Protein AF-A0A6B2SAM2-F1 (afdb_monomer_lite)

Structure (mmCIF, N/CA/C/O backbone):
data_AF-A0A6B2SAM2-F1
#
_entry.id   AF-A0A6B2SAM2-F1
#
loop_
_atom_site.group_PDB
_atom_site.id
_atom_site.type_symbol
_atom_site.label_atom_id
_atom_site.label_alt_id
_atom_site.label_comp_id
_atom_site.label_asym_id
_atom_site.label_entity_id
_atom_site.label_seq_id
_atom_site.pdbx_PDB_ins_code
_atom_site.Cartn_x
_atom_site.Cartn_y
_atom_site.Cartn_z
_atom_site.occupancy
_atom_site.B_iso_or_equiv
_atom_site.auth_seq_id
_atom_site.auth_comp_id
_atom_site.auth_asym_id
_atom_site.auth_atom_id
_atom_site.pdbx_PDB_model_num
ATOM 1 N N . MET A 1 1 ? -10.961 -26.336 25.362 1.00 46.12 1 MET A N 1
ATOM 2 C CA . MET A 1 1 ? -11.050 -24.870 25.603 1.00 46.12 1 MET A CA 1
ATOM 3 C C . MET A 1 1 ? -10.567 -23.988 24.425 1.00 46.12 1 MET A C 1
ATOM 5 O O . MET A 1 1 ? -10.320 -22.810 24.636 1.00 46.1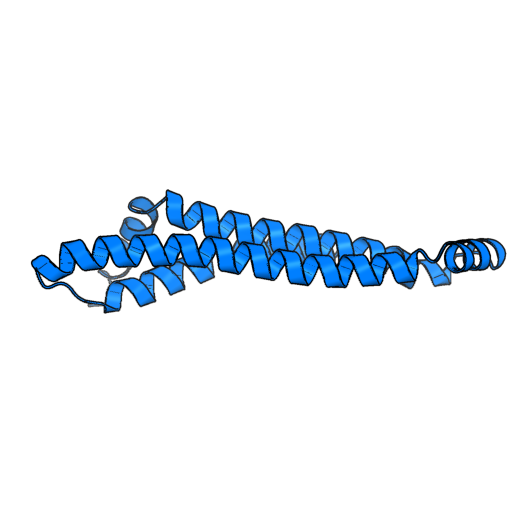2 1 MET A O 1
ATOM 9 N N . ILE A 1 2 ? -10.498 -24.477 23.171 1.00 49.19 2 ILE A N 1
ATOM 10 C CA . ILE A 1 2 ? -9.922 -23.715 22.027 1.00 49.19 2 ILE A CA 1
ATOM 11 C C . ILE A 1 2 ? -10.997 -23.186 21.039 1.00 49.19 2 ILE A C 1
ATOM 13 O O . ILE A 1 2 ? -10.711 -22.362 20.179 1.00 49.19 2 ILE A O 1
ATOM 17 N N . HIS A 1 3 ? -12.273 -23.566 21.181 1.00 48.69 3 HIS A N 1
ATOM 18 C CA . HIS A 1 3 ? -13.315 -23.247 20.186 1.00 48.69 3 HIS A CA 1
ATOM 19 C C . HIS A 1 3 ? -14.021 -21.882 20.313 1.00 48.69 3 HIS A C 1
ATOM 21 O O . HIS A 1 3 ? -14.754 -21.511 19.404 1.00 48.69 3 HIS A O 1
ATOM 27 N N . MET A 1 4 ? -13.795 -21.087 21.368 1.00 50.53 4 MET A N 1
ATOM 28 C CA . MET A 1 4 ? -14.480 -19.784 21.522 1.00 50.53 4 MET A CA 1
ATOM 29 C C . MET A 1 4 ? -13.754 -18.581 20.889 1.00 50.53 4 MET A C 1
ATOM 31 O O . MET A 1 4 ? -14.320 -17.492 20.809 1.00 50.53 4 MET A O 1
ATOM 35 N N . ALA A 1 5 ? -12.522 -18.745 20.396 1.00 55.41 5 ALA A N 1
ATOM 36 C CA . ALA A 1 5 ? -11.754 -17.638 19.812 1.00 55.41 5 ALA A CA 1
ATOM 37 C C . ALA A 1 5 ? -12.222 -17.238 18.395 1.00 55.41 5 ALA A C 1
ATOM 39 O O . ALA A 1 5 ? -12.084 -16.081 17.996 1.00 55.41 5 ALA A O 1
ATOM 40 N N . THR A 1 6 ? -12.810 -18.168 17.641 1.00 58.69 6 THR A N 1
ATOM 41 C CA . THR A 1 6 ? -13.220 -17.973 16.238 1.00 58.69 6 THR A CA 1
ATOM 42 C C . THR A 1 6 ? -14.479 -17.114 16.084 1.00 58.69 6 THR A C 1
ATOM 44 O O . THR A 1 6 ? -14.619 -16.411 15.082 1.00 58.69 6 THR A O 1
ATOM 47 N N . GLY A 1 7 ? -15.366 -17.094 17.086 1.00 57.16 7 GLY A N 1
ATOM 48 C CA . GLY A 1 7 ? -16.579 -16.265 17.077 1.00 57.16 7 GLY A CA 1
ATOM 49 C C . GLY A 1 7 ? -16.292 -14.767 17.225 1.00 57.16 7 GLY A C 1
ATOM 50 O O . GLY A 1 7 ? -16.877 -13.947 16.520 1.00 57.16 7 GLY A O 1
ATOM 51 N N . LEU A 1 8 ? -15.325 -14.409 18.075 1.00 52.59 8 LEU A N 1
ATOM 52 C CA . LEU A 1 8 ? -14.943 -13.015 18.327 1.00 52.59 8 LEU A CA 1
ATOM 53 C C . LEU A 1 8 ? -14.181 -12.387 17.154 1.00 52.59 8 LEU A C 1
ATOM 55 O O . LEU A 1 8 ? -14.367 -11.206 16.886 1.00 52.59 8 LEU A O 1
ATOM 59 N N . ALA A 1 9 ? -13.382 -13.164 16.416 1.00 53.56 9 ALA A N 1
ATOM 60 C CA . ALA A 1 9 ? -12.707 -12.681 15.208 1.00 53.56 9 ALA A CA 1
ATOM 61 C C . ALA A 1 9 ? -13.714 -12.285 14.110 1.00 53.56 9 ALA A C 1
ATOM 63 O O . ALA A 1 9 ? -13.602 -11.213 13.519 1.00 53.56 9 ALA A O 1
ATOM 64 N N . ARG A 1 10 ? -14.753 -13.106 13.887 1.00 55.69 10 ARG A N 1
ATOM 65 C CA . ARG A 1 10 ? -15.837 -12.794 12.936 1.00 55.69 10 ARG A CA 1
ATOM 66 C C . ARG A 1 10 ? -16.753 -11.666 13.416 1.00 55.69 10 ARG A C 1
ATOM 68 O O . ARG A 1 10 ? -17.202 -10.872 12.593 1.00 55.69 10 ARG A O 1
ATOM 75 N N . ALA A 1 11 ? -17.022 -11.579 14.719 1.00 54.50 11 ALA A N 1
ATOM 76 C CA . ALA A 1 11 ? -17.826 -10.501 15.295 1.00 54.50 11 ALA A CA 1
ATOM 77 C C . ALA A 1 11 ? -17.097 -9.145 15.242 1.00 54.50 11 ALA A C 1
ATOM 79 O O . ALA A 1 11 ? -17.702 -8.142 14.873 1.00 54.50 11 ALA A O 1
ATOM 80 N N . ALA A 1 12 ? -15.785 -9.126 15.500 1.00 52.50 12 ALA A N 1
ATOM 81 C CA . ALA A 1 12 ? -14.950 -7.930 15.375 1.00 52.50 12 ALA A CA 1
ATOM 82 C C . ALA A 1 12 ? -14.864 -7.420 13.923 1.00 52.50 12 ALA A C 1
ATOM 84 O O . ALA A 1 12 ? -14.928 -6.216 13.693 1.00 52.50 12 ALA A O 1
ATOM 85 N N . LEU A 1 13 ? -14.809 -8.329 12.940 1.00 54.59 13 LEU A N 1
ATOM 86 C CA . LEU A 1 13 ? -14.852 -8.000 11.506 1.00 54.59 13 LEU A CA 1
ATOM 87 C C . LEU A 1 13 ? -16.174 -7.345 11.069 1.00 54.59 13 LEU A C 1
ATOM 89 O O . LEU A 1 13 ? -16.182 -6.515 10.162 1.00 54.59 13 LEU A O 1
ATOM 93 N N . ARG A 1 14 ? -17.303 -7.711 11.689 1.00 57.94 14 ARG A N 1
ATOM 94 C CA . ARG A 1 14 ? -18.622 -7.161 11.333 1.00 57.94 14 ARG A CA 1
ATOM 95 C C . ARG A 1 14 ? -18.964 -5.862 12.060 1.00 57.94 14 ARG A C 1
ATOM 97 O O . ARG A 1 14 ? -19.675 -5.048 11.479 1.00 57.94 14 ARG A O 1
ATOM 104 N N . ALA A 1 15 ? -18.467 -5.659 13.279 1.00 51.75 15 ALA A N 1
ATOM 105 C CA . ALA A 1 15 ? -18.825 -4.505 14.104 1.00 51.75 15 ALA A CA 1
ATOM 106 C C . ALA A 1 15 ? -18.107 -3.194 13.709 1.00 51.75 15 ALA A C 1
ATOM 108 O O . ALA A 1 15 ? -18.674 -2.126 13.910 1.00 51.75 15 ALA A O 1
ATOM 109 N N . HIS A 1 16 ? -16.920 -3.247 13.080 1.00 53.00 16 HIS A N 1
ATOM 110 C CA . HIS A 1 16 ? -16.136 -2.051 12.704 1.00 53.00 16 HIS A CA 1
ATOM 111 C C . HIS A 1 16 ? -15.756 -2.001 11.215 1.00 53.00 16 HIS A C 1
ATOM 113 O O . HIS A 1 16 ? -14.602 -1.780 10.843 1.00 53.00 16 HIS A O 1
ATOM 119 N N . ARG A 1 17 ? -16.749 -2.169 10.334 1.00 55.72 17 ARG A N 1
ATOM 120 C CA . ARG A 1 17 ? -16.576 -2.068 8.873 1.00 55.72 17 ARG A CA 1
ATOM 121 C C . ARG A 1 17 ? -15.878 -0.780 8.377 1.00 55.72 17 ARG A C 1
ATOM 123 O O . ARG A 1 17 ? -15.018 -0.923 7.514 1.00 55.72 17 ARG A O 1
ATOM 130 N N . PRO A 1 18 ? -16.149 0.445 8.880 1.00 58.84 18 PRO A N 1
ATOM 131 C CA . PRO A 1 18 ? -15.558 1.652 8.283 1.00 58.84 18 PRO A CA 1
ATOM 132 C C . PRO A 1 18 ? -14.050 1.811 8.550 1.00 58.84 18 PRO A C 1
ATOM 134 O O . PRO A 1 18 ? -13.313 2.200 7.647 1.00 58.84 18 PRO A O 1
ATOM 137 N N . ALA A 1 19 ? -13.558 1.446 9.739 1.00 63.41 19 ALA A N 1
ATOM 138 C CA . ALA A 1 19 ? -12.129 1.549 10.065 1.00 63.41 19 ALA A CA 1
ATOM 139 C C . ALA A 1 19 ? -11.269 0.533 9.288 1.00 63.41 19 ALA A C 1
ATOM 141 O O . ALA A 1 19 ? -10.108 0.789 8.981 1.00 63.41 19 ALA A O 1
ATOM 142 N N . PHE A 1 20 ? -11.848 -0.619 8.948 1.00 66.69 20 PHE A N 1
ATOM 143 C CA . PHE A 1 20 ? -11.191 -1.673 8.173 1.00 66.69 20 PHE A CA 1
ATOM 144 C C . PHE A 1 20 ? -11.015 -1.294 6.699 1.00 66.69 20 PHE A C 1
ATOM 146 O O . PHE A 1 20 ? -9.988 -1.585 6.085 1.00 66.69 20 PHE A O 1
ATOM 153 N N . VAL A 1 21 ? -12.027 -0.622 6.145 1.00 73.12 21 VAL A N 1
ATOM 154 C CA . VAL A 1 21 ? -12.032 -0.176 4.751 1.00 73.12 21 VAL A CA 1
ATOM 155 C C . VAL A 1 21 ? -10.937 0.860 4.527 1.00 73.12 21 VAL A C 1
ATOM 157 O O . VAL A 1 21 ? -10.185 0.723 3.569 1.00 73.12 21 VAL A O 1
ATOM 160 N N . GLY A 1 22 ? -10.768 1.822 5.441 1.00 79.12 22 GLY A N 1
ATOM 161 C CA . GLY A 1 22 ? -9.711 2.831 5.330 1.00 79.12 22 GLY A CA 1
ATOM 162 C C . GLY A 1 22 ? -8.318 2.209 5.208 1.00 79.12 22 GLY A C 1
ATOM 163 O O . GLY A 1 22 ? -7.591 2.499 4.261 1.00 79.12 22 GLY A O 1
ATOM 164 N N . THR A 1 23 ? -7.958 1.296 6.117 1.00 81.44 23 THR A N 1
ATOM 165 C CA . THR A 1 23 ? -6.629 0.658 6.116 1.00 81.44 23 THR A CA 1
ATOM 166 C C . THR A 1 23 ? -6.389 -0.224 4.894 1.00 81.44 23 THR A C 1
ATOM 168 O O . THR A 1 23 ? -5.279 -0.245 4.369 1.00 81.44 23 THR A O 1
ATOM 171 N N . ALA A 1 24 ? -7.420 -0.931 4.419 1.00 82.94 24 ALA A N 1
ATOM 172 C CA . ALA A 1 24 ? -7.321 -1.755 3.218 1.00 82.94 24 ALA A CA 1
ATOM 173 C C . ALA A 1 24 ? -7.152 -0.897 1.953 1.00 82.94 24 ALA A C 1
ATOM 175 O O . ALA A 1 24 ? -6.293 -1.191 1.126 1.00 82.94 24 ALA A O 1
ATOM 176 N N . VAL A 1 25 ? -7.916 0.192 1.828 1.00 84.62 25 VAL A N 1
ATOM 177 C CA . VAL A 1 25 ? -7.807 1.140 0.708 1.00 84.62 25 VAL A CA 1
ATOM 178 C C . VAL A 1 25 ? -6.435 1.810 0.694 1.00 84.62 25 VAL A C 1
ATOM 180 O O . VAL A 1 25 ? -5.806 1.870 -0.357 1.00 84.62 25 VAL A O 1
ATOM 183 N N . ALA A 1 26 ? -5.930 2.245 1.852 1.00 89.56 26 ALA A N 1
ATOM 184 C CA . ALA A 1 26 ? -4.596 2.831 1.969 1.00 89.56 26 ALA A CA 1
ATOM 185 C C . ALA A 1 26 ? -3.490 1.857 1.527 1.00 89.56 26 ALA A C 1
ATOM 187 O O . ALA A 1 26 ? -2.594 2.241 0.778 1.00 89.56 26 ALA A O 1
ATOM 188 N N . ALA A 1 27 ? -3.569 0.592 1.952 1.00 87.62 27 ALA A N 1
ATOM 189 C CA . ALA A 1 27 ? -2.591 -0.428 1.583 1.00 87.62 27 ALA A CA 1
ATOM 190 C C . ALA A 1 27 ? -2.638 -0.766 0.080 1.00 87.62 27 ALA A C 1
ATOM 192 O O . ALA A 1 27 ? -1.592 -0.898 -0.553 1.00 87.62 27 ALA A O 1
ATOM 193 N N . LEU A 1 28 ? -3.836 -0.856 -0.508 1.00 89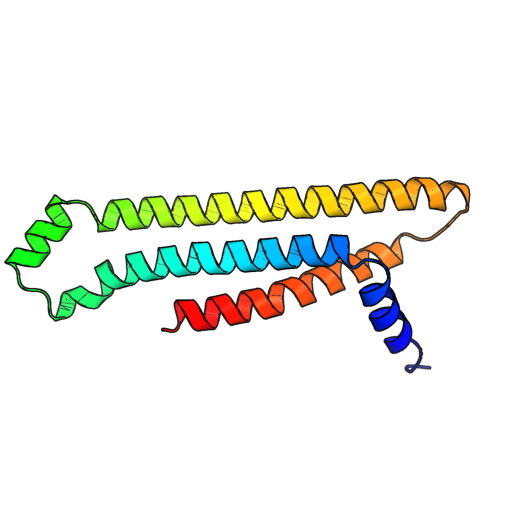.00 28 LEU A N 1
ATOM 194 C CA . LEU A 1 28 ? -4.015 -1.071 -1.948 1.00 89.00 28 LEU A CA 1
ATOM 195 C C . LEU A 1 28 ? -3.514 0.119 -2.775 1.00 89.00 28 LEU A C 1
ATOM 197 O O . LEU A 1 28 ? -2.837 -0.071 -3.784 1.00 89.00 28 LEU A O 1
ATOM 201 N N . PHE A 1 29 ? -3.801 1.345 -2.340 1.00 91.00 29 PHE A N 1
ATOM 202 C CA . PHE A 1 29 ? -3.289 2.554 -2.979 1.00 91.00 29 PHE A CA 1
ATOM 203 C C . PHE A 1 29 ? -1.757 2.572 -2.970 1.00 91.00 29 PHE A C 1
ATOM 205 O O . PHE A 1 29 ? -1.140 2.711 -4.019 1.00 91.00 29 PHE A O 1
ATOM 212 N N . ALA A 1 30 ? -1.136 2.324 -1.816 1.00 90.56 30 ALA A N 1
ATOM 213 C CA . ALA A 1 30 ? 0.317 2.232 -1.717 1.00 90.56 30 ALA A CA 1
ATOM 214 C C . ALA A 1 30 ? 0.900 1.168 -2.667 1.00 90.56 30 ALA A C 1
ATOM 216 O O . ALA A 1 30 ? 1.827 1.453 -3.422 1.00 90.56 30 ALA A O 1
ATOM 217 N N . ALA A 1 31 ? 0.326 -0.041 -2.685 1.00 90.38 31 ALA A N 1
ATOM 218 C CA . ALA A 1 31 ? 0.793 -1.128 -3.545 1.00 90.38 31 ALA A CA 1
ATOM 219 C C . ALA A 1 31 ? 0.688 -0.791 -5.042 1.00 90.38 31 ALA A C 1
ATOM 221 O O . ALA A 1 31 ? 1.624 -1.053 -5.796 1.00 90.38 31 ALA A O 1
ATOM 222 N N . THR A 1 32 ? -0.426 -0.194 -5.473 1.00 90.75 32 THR A N 1
ATOM 223 C CA . THR A 1 32 ? -0.659 0.166 -6.883 1.00 90.75 32 THR A CA 1
ATOM 224 C C . THR A 1 32 ? 0.244 1.303 -7.350 1.00 90.75 32 THR A C 1
ATOM 226 O O . THR A 1 32 ? 0.851 1.190 -8.412 1.00 90.75 32 THR A O 1
ATOM 229 N N . VAL A 1 33 ? 0.397 2.366 -6.555 1.00 92.94 33 VAL A N 1
ATOM 230 C CA . VAL A 1 33 ? 1.227 3.525 -6.921 1.00 92.94 33 VAL A CA 1
ATOM 231 C C . VAL A 1 33 ? 2.709 3.146 -6.965 1.00 92.94 33 VAL A C 1
ATOM 233 O O . VAL A 1 33 ? 3.408 3.510 -7.915 1.00 92.94 33 VAL A O 1
ATOM 236 N N . VAL A 1 34 ? 3.193 2.377 -5.982 1.00 91.44 34 VAL A N 1
ATOM 237 C CA . VAL A 1 34 ? 4.582 1.893 -5.978 1.00 91.44 34 VAL A CA 1
ATOM 238 C C . VAL A 1 34 ? 4.825 0.935 -7.144 1.00 91.44 34 VAL A C 1
ATOM 240 O O . VAL A 1 34 ? 5.804 1.124 -7.860 1.00 91.44 34 VAL A O 1
ATOM 243 N N . SER A 1 35 ? 3.920 -0.022 -7.400 1.00 90.25 35 SER A N 1
ATOM 244 C CA . SER A 1 35 ? 4.079 -0.969 -8.518 1.00 90.25 35 SER A CA 1
ATOM 245 C C . SER A 1 35 ? 4.086 -0.268 -9.879 1.00 90.25 35 SER A C 1
ATOM 247 O O . SER A 1 35 ? 4.925 -0.568 -10.723 1.00 90.25 35 SER A O 1
ATOM 249 N N . ALA A 1 36 ? 3.208 0.719 -10.087 1.00 89.38 36 ALA A N 1
ATOM 250 C CA . ALA A 1 36 ? 3.194 1.517 -11.314 1.00 89.38 36 ALA A CA 1
ATOM 251 C C . ALA A 1 36 ? 4.514 2.280 -11.515 1.00 89.38 36 ALA A C 1
ATOM 253 O O . ALA A 1 36 ? 5.058 2.312 -12.620 1.00 89.38 36 ALA A O 1
ATOM 254 N N . SER A 1 37 ? 5.063 2.840 -10.432 1.00 89.81 37 SER A N 1
ATOM 255 C CA . SER A 1 37 ? 6.342 3.556 -10.467 1.00 89.81 37 SER A CA 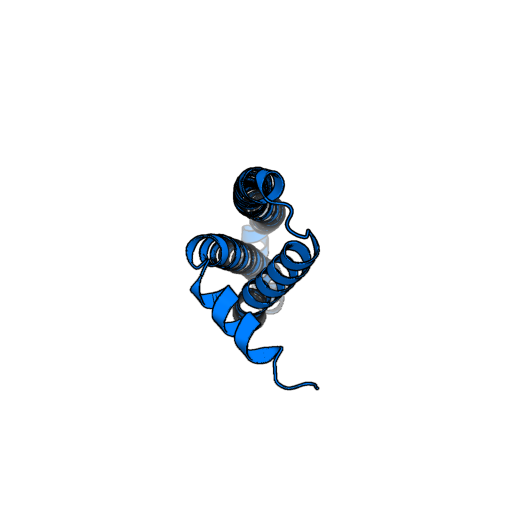1
ATOM 256 C C . SER A 1 37 ? 7.511 2.616 -10.772 1.00 89.81 37 SER A C 1
ATOM 258 O O . SER A 1 37 ? 8.373 2.943 -11.587 1.00 89.81 37 SER A O 1
ATOM 260 N N . THR A 1 38 ? 7.532 1.419 -10.173 1.00 88.94 38 THR A N 1
ATOM 261 C CA . THR A 1 38 ? 8.548 0.400 -10.474 1.00 88.94 38 THR A CA 1
ATOM 262 C C . THR A 1 38 ? 8.433 -0.127 -11.899 1.00 88.94 38 THR A C 1
ATOM 264 O O . THR A 1 38 ? 9.459 -0.355 -12.530 1.00 88.94 38 THR A O 1
ATOM 267 N N . MET A 1 39 ? 7.217 -0.269 -12.435 1.00 86.56 39 MET A N 1
ATOM 268 C CA . MET A 1 39 ? 6.990 -0.750 -13.800 1.00 86.56 39 MET A CA 1
ATOM 269 C C . MET A 1 39 ? 7.489 0.263 -14.841 1.00 86.56 39 MET A C 1
ATOM 271 O O . MET A 1 39 ? 8.182 -0.120 -15.779 1.00 86.56 39 MET A O 1
ATOM 275 N N . MET A 1 40 ? 7.253 1.567 -14.631 1.00 84.62 40 MET A N 1
ATOM 276 C CA . MET A 1 40 ? 7.857 2.621 -15.466 1.00 84.62 40 MET A CA 1
ATOM 277 C C . MET A 1 40 ? 9.389 2.636 -15.401 1.00 84.62 40 MET A C 1
ATOM 279 O O . MET A 1 40 ? 10.053 2.881 -16.407 1.00 84.62 40 MET A O 1
ATOM 283 N N . LEU A 1 41 ? 9.977 2.388 -14.228 1.00 85.75 41 LEU A N 1
ATOM 284 C CA . LEU A 1 41 ? 11.433 2.298 -14.118 1.00 85.75 41 LEU A CA 1
ATOM 285 C C . LEU A 1 41 ? 11.966 1.031 -14.812 1.00 85.75 41 LEU A C 1
ATOM 287 O O . LEU A 1 41 ? 13.011 1.075 -15.464 1.00 85.75 41 LEU A O 1
ATOM 291 N N . GLY A 1 42 ? 11.213 -0.069 -14.725 1.00 80.94 42 GLY A N 1
ATOM 292 C CA . GLY A 1 42 ? 11.487 -1.362 -15.348 1.00 80.94 42 GLY A CA 1
ATOM 293 C C . GLY A 1 42 ? 11.551 -1.313 -16.874 1.00 80.94 42 GLY A C 1
ATOM 294 O O . GLY A 1 42 ? 12.437 -1.934 -17.460 1.00 80.94 42 GLY A O 1
ATOM 295 N N . THR A 1 43 ? 10.691 -0.525 -17.529 1.00 78.38 43 THR A N 1
ATOM 296 C CA . THR A 1 43 ? 10.756 -0.329 -18.990 1.00 78.38 43 THR A CA 1
ATOM 297 C C . THR A 1 43 ? 12.016 0.425 -19.416 1.00 78.38 43 THR A C 1
ATOM 299 O O . THR A 1 43 ? 12.564 0.159 -20.477 1.00 78.38 43 THR A O 1
ATOM 302 N N . THR A 1 44 ? 12.554 1.310 -18.573 1.00 73.88 44 THR A N 1
ATOM 303 C CA . THR A 1 44 ? 13.794 2.049 -18.880 1.00 73.88 44 THR A CA 1
ATOM 304 C C . THR A 1 44 ? 15.064 1.215 -18.630 1.00 73.88 44 THR A C 1
ATOM 306 O O . THR A 1 44 ? 16.127 1.476 -19.214 1.00 73.88 44 THR A O 1
ATOM 309 N N . SER A 1 45 ? 14.990 0.223 -17.737 1.00 68.56 45 SER A N 1
ATOM 310 C CA . SER A 1 45 ? 16.116 -0.640 -17.362 1.00 68.56 45 SER A CA 1
ATOM 311 C C . SER A 1 45 ? 16.193 -1.935 -18.178 1.00 68.56 45 SER A C 1
ATOM 313 O O . SER A 1 45 ? 17.296 -2.327 -18.559 1.00 68.56 45 SER A O 1
ATOM 315 N N . THR A 1 46 ? 15.053 -2.565 -18.477 1.00 64.94 46 THR A N 1
ATOM 316 C CA . THR A 1 46 ? 14.962 -3.902 -19.097 1.00 64.94 46 THR A CA 1
ATOM 317 C C . THR A 1 46 ? 15.017 -3.849 -20.624 1.00 64.94 46 THR A C 1
ATOM 319 O O . THR A 1 46 ? 15.636 -4.706 -21.241 1.00 64.94 46 THR A O 1
ATOM 322 N N . ASP A 1 47 ? 14.482 -2.793 -21.244 1.00 61.25 47 ASP A N 1
ATOM 323 C CA . ASP A 1 47 ? 14.408 -2.641 -22.710 1.00 61.25 47 ASP A CA 1
ATOM 324 C C . ASP A 1 47 ? 15.779 -2.372 -23.361 1.00 61.25 47 ASP A C 1
ATOM 326 O O . ASP A 1 47 ? 15.957 -2.345 -24.575 1.00 61.25 47 ASP A O 1
ATOM 330 N N . ARG A 1 48 ? 16.828 -2.186 -22.553 1.00 61.09 48 ARG A N 1
ATOM 331 C CA . ARG A 1 48 ? 18.139 -1.795 -23.064 1.00 61.09 48 ARG A CA 1
ATOM 332 C C . ARG A 1 48 ? 18.758 -2.870 -23.964 1.00 61.09 48 ARG A C 1
ATOM 334 O O . ARG A 1 48 ? 19.589 -2.498 -24.785 1.00 61.09 48 ARG A O 1
ATOM 341 N N . SER A 1 49 ? 18.384 -4.147 -23.866 1.00 59.75 49 SER A N 1
ATOM 342 C CA . SER A 1 49 ? 18.959 -5.217 -24.699 1.00 59.75 49 SER A CA 1
ATOM 343 C C . SER A 1 49 ? 18.587 -5.139 -26.186 1.00 59.75 49 SER A C 1
ATOM 345 O O . SER A 1 49 ? 19.437 -5.496 -26.996 1.00 59.75 49 SER A O 1
ATOM 347 N N . ASP A 1 50 ? 17.419 -4.587 -26.546 1.00 64.00 50 ASP A N 1
ATOM 348 C CA . ASP A 1 50 ? 16.915 -4.548 -27.938 1.00 64.00 50 ASP A CA 1
ATOM 349 C C . ASP A 1 50 ? 16.811 -3.127 -28.537 1.00 64.00 50 ASP A C 1
ATOM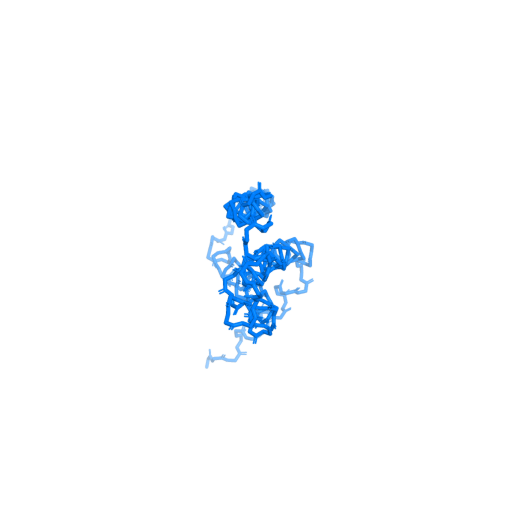 351 O O . ASP A 1 50 ? 16.508 -2.944 -29.718 1.00 64.00 50 ASP A O 1
ATOM 355 N N . VAL A 1 51 ? 17.108 -2.088 -27.750 1.00 72.19 51 VAL A N 1
ATOM 356 C CA . VAL A 1 51 ? 16.976 -0.685 -28.178 1.00 72.19 51 VAL A CA 1
ATOM 357 C C . VAL A 1 51 ? 18.200 -0.204 -28.970 1.00 72.19 51 VAL A C 1
ATOM 359 O O . VAL A 1 51 ? 19.340 -0.249 -28.493 1.00 72.19 51 VAL A O 1
ATOM 362 N N . SER A 1 52 ? 17.951 0.342 -30.167 1.00 78.81 52 SER A N 1
ATOM 363 C CA . SER A 1 52 ? 18.978 0.910 -31.052 1.00 78.81 52 SER A CA 1
ATOM 364 C C . SER A 1 52 ? 19.770 2.053 -30.392 1.00 78.81 52 SER A C 1
ATOM 366 O O . SER A 1 52 ? 19.266 2.796 -29.545 1.00 78.81 52 SER A O 1
ATOM 368 N N . ALA A 1 53 ? 21.027 2.248 -30.808 1.00 76.62 53 ALA A N 1
ATOM 369 C CA . ALA A 1 53 ? 21.898 3.290 -30.252 1.00 76.62 53 ALA A CA 1
ATOM 370 C C . ALA A 1 53 ? 21.319 4.717 -30.383 1.00 76.62 53 ALA A C 1
ATOM 372 O O . ALA A 1 53 ? 21.609 5.571 -29.544 1.00 76.62 53 ALA A O 1
ATOM 373 N N . ALA A 1 54 ? 20.479 4.965 -31.395 1.00 76.81 54 ALA A N 1
ATOM 374 C CA . ALA A 1 54 ? 19.783 6.237 -31.583 1.00 76.81 54 ALA A CA 1
ATOM 375 C C . ALA A 1 54 ? 18.664 6.445 -30.546 1.00 76.81 54 ALA A C 1
ATOM 377 O O . ALA A 1 54 ? 18.592 7.502 -29.924 1.00 76.81 54 ALA A O 1
ATOM 378 N N . ALA A 1 55 ? 17.854 5.416 -30.283 1.00 76.12 55 ALA A N 1
ATOM 379 C CA . ALA A 1 55 ? 16.783 5.480 -29.290 1.00 76.12 55 ALA A CA 1
ATOM 380 C C . ALA A 1 55 ? 17.326 5.608 -27.852 1.00 76.12 55 ALA A C 1
ATOM 382 O O . ALA A 1 55 ? 16.777 6.357 -27.046 1.00 76.12 55 ALA A O 1
ATOM 383 N N . ARG A 1 56 ? 18.470 4.980 -27.537 1.00 73.31 56 ARG A N 1
ATOM 384 C CA . ARG A 1 56 ? 19.146 5.176 -26.238 1.00 73.31 56 ARG A CA 1
ATOM 385 C C . ARG A 1 56 ? 19.589 6.622 -26.008 1.00 73.31 56 ARG A C 1
ATOM 387 O O . ARG A 1 56 ? 19.452 7.116 -24.888 1.00 73.31 56 ARG A O 1
ATOM 394 N N . ARG A 1 57 ? 20.117 7.297 -27.038 1.00 74.06 57 ARG A N 1
ATOM 395 C CA . ARG A 1 57 ? 20.494 8.720 -26.939 1.00 74.06 57 ARG A CA 1
ATOM 396 C C . ARG A 1 57 ? 19.272 9.571 -26.629 1.00 74.06 57 ARG A C 1
ATOM 398 O O . ARG A 1 57 ? 19.308 10.316 -25.661 1.00 74.06 57 ARG A O 1
ATOM 405 N N . GLN A 1 58 ? 18.169 9.338 -27.334 1.00 77.62 58 GLN A N 1
ATOM 406 C CA . GLN A 1 58 ? 16.921 10.064 -27.118 1.00 77.62 58 GLN A CA 1
ATOM 407 C C . GLN A 1 58 ? 16.333 9.852 -25.706 1.00 77.62 58 GLN A C 1
ATOM 409 O O . GLN A 1 58 ? 15.909 10.808 -25.066 1.00 77.62 58 GLN A O 1
ATOM 414 N N . ILE A 1 59 ? 16.346 8.626 -25.167 1.00 76.06 59 ILE A N 1
ATOM 415 C CA . ILE A 1 59 ? 15.869 8.344 -23.794 1.00 76.06 59 ILE A CA 1
ATOM 416 C C . ILE A 1 59 ? 16.740 9.045 -22.740 1.00 76.06 59 ILE A C 1
ATOM 418 O O . ILE A 1 59 ? 16.224 9.537 -21.736 1.00 76.06 59 ILE A O 1
ATOM 422 N N . THR A 1 60 ? 18.054 9.095 -22.975 1.00 77.12 60 THR A N 1
ATOM 423 C CA . THR A 1 60 ? 19.012 9.729 -22.059 1.00 77.12 60 THR A CA 1
ATOM 424 C C . THR A 1 60 ? 18.916 11.254 -22.125 1.00 77.12 60 THR A C 1
ATOM 426 O O . THR A 1 60 ? 18.911 11.901 -21.084 1.00 77.12 60 THR A O 1
ATOM 429 N N . GLU A 1 61 ? 18.767 11.826 -23.323 1.00 79.81 61 GLU A N 1
ATOM 430 C CA . GLU A 1 61 ? 18.544 13.263 -23.542 1.00 79.81 61 GLU A CA 1
ATOM 431 C C . GLU A 1 61 ? 17.245 13.746 -22.892 1.00 79.81 61 GLU A C 1
ATOM 433 O O . GLU A 1 61 ? 17.212 14.813 -22.287 1.00 79.81 61 GLU A O 1
ATOM 438 N N . ASN A 1 62 ? 16.194 12.927 -22.947 1.00 82.38 62 ASN A N 1
ATOM 439 C CA . ASN A 1 62 ? 14.911 13.235 -22.322 1.00 82.38 62 ASN A CA 1
ATOM 440 C C . ASN A 1 62 ? 14.900 13.022 -20.795 1.00 82.38 62 ASN A C 1
ATOM 442 O O . ASN A 1 62 ? 13.894 13.320 -20.155 1.00 82.38 62 ASN A O 1
ATOM 446 N N . GLY A 1 63 ? 15.964 12.467 -20.197 1.00 83.06 63 GLY A N 1
ATOM 447 C CA . GLY A 1 63 ? 16.058 12.259 -18.746 1.00 83.06 63 GLY A CA 1
ATOM 448 C C . GLY A 1 63 ? 14.974 11.346 -18.153 1.00 83.06 63 GLY A C 1
ATOM 449 O O . GLY A 1 63 ? 14.718 11.396 -16.952 1.00 83.06 63 GLY A O 1
ATOM 450 N N . VAL A 1 64 ? 14.324 10.505 -18.969 1.00 83.75 64 VAL A N 1
ATOM 451 C CA . VAL A 1 64 ? 13.135 9.720 -18.571 1.00 83.75 64 VAL A CA 1
ATOM 452 C C . VAL A 1 64 ? 13.432 8.796 -17.388 1.00 83.75 64 VAL A C 1
ATOM 454 O O . VAL A 1 64 ? 12.610 8.664 -16.482 1.00 83.75 64 VAL A O 1
ATOM 457 N N . GLY A 1 65 ? 14.628 8.199 -17.362 1.00 83.81 65 GLY A N 1
ATOM 458 C CA . GLY A 1 65 ? 15.060 7.351 -16.250 1.00 83.81 65 GLY A CA 1
ATOM 459 C C . GLY A 1 65 ? 15.197 8.117 -14.934 1.00 83.81 65 GLY A C 1
ATOM 460 O O . GLY A 1 65 ? 14.787 7.613 -13.893 1.00 83.81 65 GLY A O 1
ATOM 461 N N . ASP A 1 66 ? 15.708 9.346 -14.985 1.00 88.06 66 ASP A N 1
ATOM 462 C CA . ASP A 1 66 ? 15.888 10.185 -13.797 1.00 88.06 66 ASP A CA 1
ATOM 463 C C . ASP A 1 66 ? 14.526 10.632 -13.239 1.00 88.06 66 ASP A C 1
ATOM 465 O O . ASP A 1 66 ? 14.259 10.530 -12.041 1.00 88.06 66 ASP A O 1
ATOM 469 N N . MET A 1 67 ? 13.592 10.990 -14.127 1.00 87.75 67 MET A N 1
ATOM 470 C CA . MET A 1 67 ? 12.206 11.300 -13.758 1.00 87.75 67 MET A CA 1
ATOM 471 C C . MET A 1 67 ? 11.479 10.097 -13.141 1.00 87.75 67 MET A C 1
ATOM 473 O O . MET A 1 67 ? 10.754 10.257 -12.157 1.00 87.75 67 MET A O 1
ATOM 477 N N . ALA A 1 68 ? 11.688 8.888 -13.673 1.00 89.12 68 ALA A N 1
ATOM 478 C CA . ALA A 1 68 ? 11.104 7.665 -13.125 1.00 89.12 68 ALA A CA 1
ATOM 479 C C . ALA A 1 68 ? 11.620 7.364 -11.706 1.00 89.12 68 ALA A C 1
ATOM 481 O O . ALA A 1 68 ? 10.837 6.978 -10.837 1.00 89.12 68 ALA A O 1
ATOM 482 N N . VAL A 1 69 ? 12.910 7.596 -11.435 1.00 89.75 69 VAL A N 1
ATOM 483 C CA . VAL A 1 69 ? 13.490 7.446 -10.089 1.00 89.75 69 VAL A CA 1
ATOM 484 C C . VAL A 1 69 ? 12.904 8.472 -9.117 1.00 89.75 69 VAL A C 1
ATOM 486 O O . VAL A 1 69 ? 12.502 8.103 -8.013 1.00 89.75 69 VAL A O 1
ATOM 489 N N . VAL A 1 70 ? 12.796 9.742 -9.519 1.00 92.44 70 VAL A N 1
ATOM 490 C CA . VAL A 1 70 ? 12.196 10.796 -8.682 1.00 92.44 70 VAL A CA 1
ATOM 491 C C . VAL A 1 70 ? 10.734 10.477 -8.355 1.00 92.44 70 VAL A C 1
ATOM 493 O O . VAL A 1 70 ? 10.326 10.578 -7.195 1.00 92.44 70 VAL A O 1
ATOM 496 N N . LEU A 1 71 ? 9.952 10.032 -9.343 1.00 92.69 71 LEU A N 1
ATOM 497 C CA . LEU A 1 71 ? 8.567 9.592 -9.144 1.00 92.69 71 LEU A CA 1
ATOM 498 C C . LEU A 1 71 ? 8.474 8.394 -8.199 1.00 92.69 71 LEU A C 1
ATOM 500 O O . LEU A 1 71 ? 7.621 8.385 -7.312 1.00 92.69 71 LEU A O 1
ATOM 504 N N . LEU A 1 72 ? 9.366 7.412 -8.338 1.00 92.94 72 LEU A N 1
ATOM 505 C CA . LEU A 1 72 ? 9.409 6.247 -7.460 1.00 92.94 72 LEU A CA 1
ATOM 506 C C . LEU A 1 72 ? 9.686 6.650 -6.011 1.00 92.94 72 LEU A C 1
ATOM 508 O O . LEU A 1 72 ? 8.960 6.227 -5.113 1.00 92.94 72 LEU A O 1
ATOM 512 N N . ILE A 1 73 ? 10.660 7.526 -5.774 1.00 94.19 73 ILE A N 1
ATOM 513 C CA . ILE A 1 73 ? 10.926 8.063 -4.435 1.00 94.19 73 ILE A CA 1
ATOM 514 C C . ILE A 1 73 ? 9.679 8.786 -3.900 1.00 94.19 73 ILE A C 1
ATOM 516 O O . ILE A 1 73 ? 9.229 8.505 -2.787 1.00 94.19 73 ILE A O 1
ATOM 520 N N . GLY A 1 74 ? 9.065 9.655 -4.707 1.00 95.19 74 GLY A N 1
ATOM 521 C CA . GLY A 1 74 ? 7.836 10.368 -4.349 1.00 95.19 74 GLY A CA 1
ATOM 522 C C . GLY A 1 74 ? 6.671 9.435 -4.002 1.00 95.19 74 GLY A C 1
ATOM 523 O O . GLY A 1 74 ? 5.969 9.667 -3.017 1.00 95.19 74 GLY A O 1
ATOM 524 N N . SER A 1 75 ? 6.500 8.341 -4.749 1.00 94.12 75 SER A N 1
ATOM 525 C CA . SER A 1 75 ? 5.450 7.342 -4.519 1.00 94.12 75 SER A CA 1
ATOM 526 C C . SER A 1 75 ? 5.563 6.671 -3.153 1.00 94.12 75 SER A C 1
ATOM 528 O O . SER A 1 75 ? 4.551 6.448 -2.481 1.00 94.12 75 SER A O 1
ATOM 530 N N . VAL A 1 76 ? 6.791 6.400 -2.705 1.00 93.25 76 VAL A N 1
ATOM 531 C CA . VAL A 1 76 ? 7.065 5.795 -1.400 1.00 93.25 76 VAL A CA 1
ATOM 532 C C . VAL A 1 76 ? 6.704 6.775 -0.289 1.00 93.25 76 VAL A C 1
ATOM 534 O O . VAL A 1 76 ? 5.984 6.404 0.640 1.00 93.25 76 VAL A O 1
ATOM 537 N N . TYR A 1 77 ? 7.120 8.039 -0.404 1.00 95.69 77 TYR A N 1
ATOM 538 C CA . TYR A 1 77 ? 6.740 9.077 0.559 1.00 95.69 77 TYR A CA 1
ATOM 539 C C . TYR A 1 77 ? 5.222 9.254 0.645 1.00 95.69 77 TYR A C 1
ATOM 541 O O . TYR A 1 77 ? 4.668 9.283 1.746 1.00 95.69 77 TYR A O 1
ATOM 549 N N . MET A 1 78 ? 4.537 9.319 -0.500 1.00 94.56 78 MET A N 1
ATOM 550 C CA . MET A 1 78 ? 3.080 9.451 -0.547 1.00 94.56 78 MET A CA 1
ATOM 551 C C . MET A 1 78 ? 2.386 8.243 0.097 1.00 94.56 78 MET A C 1
ATOM 553 O O . MET A 1 78 ? 1.477 8.399 0.910 1.00 94.56 78 MET A O 1
ATOM 557 N N . SER A 1 79 ? 2.870 7.034 -0.191 1.00 91.31 79 SER A N 1
ATOM 558 C CA . SER A 1 79 ? 2.356 5.793 0.396 1.00 91.31 79 SER A CA 1
ATOM 559 C C . SER A 1 79 ? 2.465 5.795 1.919 1.00 91.31 79 SER A C 1
ATOM 561 O O . SER A 1 79 ? 1.489 5.505 2.613 1.00 91.31 79 SER A O 1
ATOM 563 N N . ILE A 1 80 ? 3.626 6.180 2.454 1.00 92.12 80 ILE A N 1
ATOM 564 C CA . ILE A 1 80 ? 3.838 6.295 3.901 1.00 92.12 80 ILE A CA 1
ATOM 565 C C . ILE A 1 80 ? 2.876 7.330 4.494 1.00 92.12 80 ILE A C 1
ATOM 567 O O . ILE A 1 80 ? 2.212 7.048 5.492 1.00 92.12 80 ILE A O 1
ATOM 571 N N . PHE A 1 81 ? 2.751 8.500 3.865 1.00 93.62 81 PHE A N 1
ATOM 572 C CA . PHE A 1 81 ? 1.857 9.562 4.322 1.00 93.62 81 PHE A CA 1
ATOM 573 C C . PHE A 1 81 ? 0.392 9.103 4.403 1.00 93.62 81 PHE A C 1
ATOM 575 O O . PHE A 1 81 ? -0.263 9.300 5.430 1.00 93.62 81 PHE A O 1
ATOM 582 N N . VAL A 1 82 ? -0.117 8.440 3.362 1.00 90.50 82 VAL A N 1
ATOM 583 C CA . VAL A 1 82 ? -1.496 7.924 3.316 1.00 90.50 82 VAL A CA 1
ATOM 584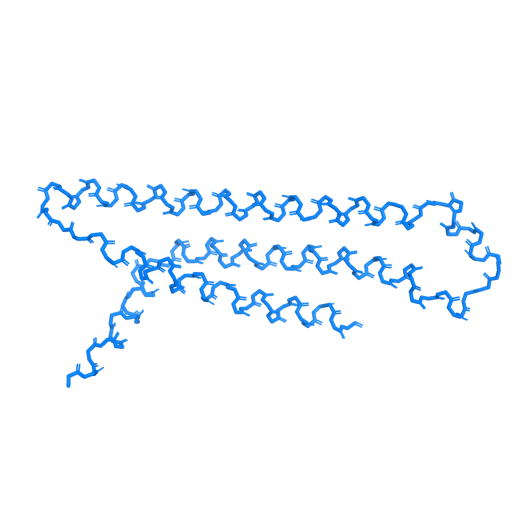 C C . VAL A 1 82 ? -1.736 6.883 4.408 1.00 90.50 82 VAL A C 1
ATOM 586 O O . VAL A 1 82 ? -2.754 6.942 5.105 1.00 90.50 82 VAL A O 1
ATOM 589 N N . VAL A 1 83 ? -0.795 5.955 4.604 1.00 86.69 83 VAL A N 1
ATOM 590 C CA . VAL A 1 83 ? -0.889 4.929 5.653 1.00 86.69 83 VAL A CA 1
ATOM 591 C C . VAL A 1 83 ? -0.926 5.572 7.037 1.00 86.69 83 VAL A C 1
ATOM 593 O O . VAL A 1 83 ? -1.797 5.233 7.839 1.00 86.69 83 VAL A O 1
ATOM 596 N N . VAL A 1 84 ? -0.038 6.532 7.313 1.00 89.38 84 VAL A N 1
ATOM 597 C CA . VAL A 1 84 ? 0.012 7.240 8.601 1.00 89.38 84 VAL A CA 1
ATOM 598 C C . VAL A 1 84 ? -1.269 8.037 8.847 1.00 89.38 84 VAL A C 1
ATOM 600 O O . VAL A 1 84 ? -1.839 7.936 9.931 1.00 89.38 84 VAL A O 1
ATOM 603 N N . SER A 1 85 ? -1.772 8.771 7.851 1.00 89.06 85 SER A N 1
ATOM 604 C CA . SER A 1 85 ? -3.016 9.550 7.963 1.00 89.06 85 SER A CA 1
ATOM 605 C C . SER A 1 85 ? -4.233 8.663 8.265 1.00 89.06 85 SER A C 1
ATOM 607 O O . SER A 1 85 ? -5.054 8.944 9.147 1.00 89.06 85 SER A O 1
ATOM 609 N N . THR A 1 86 ? -4.301 7.513 7.597 1.00 86.94 86 THR A N 1
ATOM 610 C CA . THR A 1 86 ? -5.377 6.536 7.782 1.00 86.94 86 THR A CA 1
ATOM 611 C C . THR A 1 86 ? -5.307 5.875 9.157 1.00 86.94 86 THR A C 1
ATOM 613 O O . THR A 1 86 ? -6.310 5.811 9.872 1.00 86.94 86 THR A O 1
ATOM 616 N N . MET A 1 87 ? -4.120 5.414 9.560 1.00 81.88 87 MET A N 1
ATOM 617 C CA . MET A 1 87 ? -3.900 4.818 10.880 1.00 81.88 87 MET A CA 1
ATOM 618 C C . MET A 1 87 ? -4.149 5.830 11.999 1.00 81.88 87 MET A C 1
ATOM 620 O O . MET A 1 87 ? -4.750 5.476 13.009 1.00 81.88 87 MET A O 1
ATOM 624 N N . GLY A 1 88 ? -3.774 7.095 11.805 1.00 82.75 88 GLY A N 1
ATOM 625 C CA . GLY A 1 88 ? -4.062 8.179 12.742 1.00 82.75 88 GLY A CA 1
ATOM 626 C C . GLY A 1 88 ? -5.562 8.345 12.980 1.00 82.75 88 GLY A C 1
ATOM 627 O O . GLY A 1 88 ? -6.006 8.404 14.127 1.00 82.75 88 GLY A O 1
ATOM 628 N N . THR A 1 89 ? -6.358 8.318 11.910 1.00 80.81 89 THR A N 1
ATOM 629 C CA . THR A 1 89 ? -7.824 8.370 12.010 1.00 80.81 89 THR A CA 1
ATOM 630 C C . THR A 1 89 ? -8.391 7.141 12.735 1.00 80.81 89 THR A C 1
ATOM 632 O O . THR A 1 89 ? -9.234 7.287 13.622 1.00 80.81 89 THR A O 1
ATOM 635 N N . ALA A 1 90 ? -7.899 5.935 12.429 1.00 76.19 90 ALA A N 1
ATOM 636 C CA . ALA A 1 90 ? -8.333 4.696 13.083 1.00 76.19 90 ALA A CA 1
ATOM 637 C C . ALA A 1 90 ? -8.005 4.674 14.591 1.00 76.19 90 ALA A C 1
ATOM 639 O O . ALA A 1 90 ? -8.842 4.298 15.415 1.00 76.19 90 ALA A O 1
ATOM 640 N N . VAL A 1 91 ? -6.809 5.132 14.968 1.00 74.19 91 VAL A N 1
ATOM 641 C CA . VAL A 1 91 ? -6.372 5.245 16.367 1.00 74.19 91 VAL A CA 1
ATOM 642 C C . VAL A 1 91 ? -7.186 6.310 17.109 1.00 74.19 91 VAL A C 1
ATOM 644 O O . VAL A 1 91 ? -7.611 6.081 18.244 1.00 74.19 91 VAL A O 1
ATOM 647 N N . ALA A 1 92 ? -7.485 7.447 16.473 1.00 75.38 92 ALA A N 1
ATOM 648 C CA . ALA A 1 92 ? -8.311 8.501 17.065 1.00 75.38 92 ALA A CA 1
ATOM 649 C C . ALA A 1 92 ? -9.732 8.016 17.417 1.00 75.38 92 ALA A C 1
ATOM 651 O O . ALA A 1 92 ? -10.276 8.398 18.457 1.00 75.38 92 ALA A O 1
ATOM 652 N N . GLN A 1 93 ? -10.320 7.138 16.597 1.00 70.25 93 GLN A N 1
ATOM 653 C CA . GLN A 1 93 ? -11.615 6.514 16.889 1.00 70.25 93 GLN A CA 1
ATOM 654 C C . GLN A 1 93 ? -11.540 5.568 18.100 1.00 70.25 93 GLN A C 1
ATOM 656 O O . GLN A 1 93 ? -12.387 5.653 18.990 1.00 70.25 93 GLN A O 1
ATOM 661 N N . GLN A 1 94 ? -10.478 4.763 18.212 1.00 72.56 94 GLN A N 1
ATOM 662 C CA . GLN A 1 94 ? -10.249 3.891 19.375 1.00 72.56 94 GLN A CA 1
ATOM 663 C C . GLN A 1 94 ? -10.056 4.666 20.681 1.00 72.56 94 GLN A C 1
ATOM 665 O O . GLN A 1 94 ? -10.529 4.228 21.729 1.00 72.56 94 GLN A O 1
ATOM 670 N N . HIS A 1 95 ? -9.413 5.836 20.647 1.00 68.06 95 HIS A N 1
ATOM 671 C CA . HIS A 1 95 ? -9.293 6.681 21.838 1.00 68.06 95 HIS A CA 1
ATOM 672 C C . HIS A 1 95 ? -10.649 7.197 22.338 1.00 68.06 95 HIS A C 1
ATOM 674 O O . HIS A 1 95 ? -10.864 7.240 23.551 1.00 68.06 95 HIS A O 1
ATOM 680 N N . ARG A 1 96 ? -11.580 7.544 21.438 1.00 66.44 96 ARG A N 1
ATOM 681 C CA . ARG A 1 96 ? -12.938 7.982 21.812 1.00 66.44 96 ARG A CA 1
ATOM 682 C C . ARG A 1 96 ? -13.763 6.849 22.416 1.00 66.44 96 ARG A C 1
ATOM 684 O O . ARG A 1 96 ? -14.426 7.055 23.429 1.00 66.44 96 ARG A O 1
ATOM 691 N N . GLU A 1 97 ? -13.677 5.652 21.845 1.00 69.38 97 GLU A N 1
ATOM 692 C CA . GLU A 1 97 ? -14.351 4.465 22.385 1.00 69.38 97 GLU A CA 1
ATOM 693 C C . GLU A 1 97 ? -13.783 4.071 23.754 1.00 69.38 97 GLU A C 1
ATOM 695 O O . GLU A 1 97 ? -14.535 3.783 24.684 1.00 69.38 97 GLU A O 1
ATOM 700 N N . LEU A 1 98 ? -12.461 4.146 23.934 1.00 65.94 98 LEU A N 1
ATOM 701 C CA . LEU A 1 98 ? -11.838 3.894 25.231 1.00 65.94 98 LEU A CA 1
ATOM 702 C C . LEU A 1 98 ? -12.187 4.938 26.278 1.00 65.94 98 LEU A C 1
ATOM 704 O O . LEU A 1 98 ? -12.356 4.565 27.430 1.00 65.94 98 LEU A O 1
ATOM 708 N N . ALA A 1 99 ? -12.298 6.217 25.925 1.00 70.00 99 ALA A N 1
ATOM 709 C CA . ALA A 1 99 ? -12.708 7.248 26.875 1.00 70.00 99 ALA A CA 1
ATOM 710 C C . ALA A 1 99 ? -14.111 6.959 27.440 1.00 70.00 99 ALA A C 1
ATOM 712 O O . ALA A 1 99 ? -14.321 7.056 28.647 1.00 70.00 99 ALA A O 1
ATOM 713 N N . MET A 1 100 ? -15.030 6.507 26.582 1.00 65.88 100 MET A N 1
ATOM 714 C CA . MET A 1 100 ? -16.408 6.161 26.942 1.00 65.88 100 MET A CA 1
ATOM 715 C C . MET A 1 100 ? -16.525 4.836 27.705 1.00 65.88 100 MET A C 1
ATOM 717 O O . MET A 1 100 ? -17.405 4.665 28.536 1.00 65.88 100 MET A O 1
ATOM 721 N N . VAL A 1 101 ? -15.633 3.880 27.448 1.00 62.31 101 VAL A N 1
ATOM 722 C CA . VAL A 1 101 ? -15.618 2.591 28.152 1.00 62.31 101 VAL A CA 1
ATOM 723 C C . VAL A 1 101 ? -14.805 2.660 29.449 1.00 62.31 101 VAL A C 1
ATOM 725 O O . VAL A 1 101 ? -15.041 1.886 30.374 1.00 62.31 101 VAL A O 1
ATOM 728 N N . ARG A 1 102 ? -13.870 3.608 29.575 1.00 63.91 102 ARG A N 1
ATOM 729 C CA . ARG A 1 102 ? -13.086 3.837 30.798 1.00 63.91 102 ARG A CA 1
ATOM 730 C C . ARG A 1 102 ? -13.909 4.497 31.902 1.00 63.91 102 ARG A C 1
ATOM 732 O O . ARG A 1 102 ? -13.605 4.247 33.062 1.00 63.91 102 ARG A O 1
ATOM 739 N N . SER A 1 103 ? -14.999 5.198 31.577 1.00 69.88 103 SER A N 1
ATOM 740 C CA . SER A 1 103 ? -16.024 5.558 32.571 1.00 69.88 103 SER A CA 1
ATOM 741 C C . SER A 1 103 ? -16.802 4.345 33.108 1.00 69.88 103 SER A C 1
ATOM 743 O O . SER A 1 103 ? -17.541 4.491 34.074 1.00 69.88 103 SER A O 1
ATOM 745 N N . ILE A 1 104 ? -16.616 3.152 32.519 1.00 63.84 104 ILE A N 1
ATOM 746 C CA . ILE A 1 104 ? -17.284 1.888 32.889 1.00 63.84 104 ILE A CA 1
ATOM 747 C C . ILE A 1 104 ? -16.292 0.723 33.165 1.00 63.84 104 ILE A C 1
ATOM 749 O O . ILE A 1 104 ? -16.714 -0.366 33.543 1.00 63.84 104 ILE A O 1
ATOM 753 N N . GLY A 1 105 ? -14.972 0.929 33.014 1.00 63.72 105 GLY A N 1
ATOM 754 C CA . GLY A 1 105 ? -13.908 0.026 33.493 1.00 63.72 105 GLY A CA 1
ATOM 755 C C . GLY A 1 105 ? -13.286 -1.022 32.538 1.00 63.72 105 GLY A C 1
ATOM 756 O O . GLY A 1 105 ? -12.641 -1.944 33.040 1.00 63.72 105 GLY A O 1
ATOM 757 N N . ALA A 1 106 ? -13.416 -0.957 31.201 1.00 56.88 106 ALA A N 1
ATOM 758 C CA . ALA A 1 106 ? -12.931 -2.060 30.327 1.00 56.88 106 ALA A CA 1
ATOM 759 C C . ALA A 1 106 ? -11.463 -1.998 29.809 1.00 56.88 106 ALA A C 1
ATOM 761 O O . ALA A 1 106 ? -10.736 -1.021 29.978 1.00 56.88 106 ALA A O 1
ATOM 762 N N . ARG A 1 107 ? -11.017 -3.126 29.208 1.00 60.34 107 ARG A N 1
ATOM 763 C CA . ARG A 1 107 ? -9.615 -3.600 29.076 1.00 60.34 107 ARG A CA 1
ATOM 764 C C . ARG A 1 107 ? -8.900 -3.250 27.741 1.00 60.34 107 ARG A C 1
ATOM 766 O O . ARG A 1 107 ? -9.428 -3.544 26.673 1.00 60.34 107 ARG A O 1
ATOM 773 N N . PRO A 1 108 ? -7.605 -2.858 27.765 1.00 62.25 108 PRO A N 1
ATOM 774 C CA . PRO A 1 108 ? -6.804 -2.471 26.583 1.00 62.25 108 PRO A CA 1
ATOM 775 C C . PRO A 1 108 ? -6.345 -3.626 25.664 1.00 62.25 108 PRO A C 1
ATOM 777 O O . PRO A 1 108 ? -5.808 -3.398 24.580 1.00 62.25 108 PRO A O 1
ATOM 780 N N . ARG A 1 109 ? -6.534 -4.894 26.06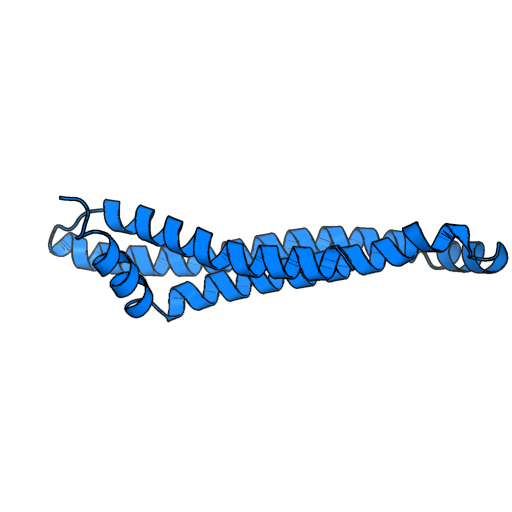0 1.00 58.81 109 ARG A N 1
ATOM 781 C CA . ARG A 1 109 ? -6.035 -6.062 25.296 1.00 58.81 109 ARG A CA 1
ATOM 782 C C . ARG A 1 109 ? -6.803 -6.336 23.995 1.00 58.81 109 ARG A C 1
ATOM 784 O O . ARG A 1 109 ? -6.263 -7.018 23.126 1.00 58.81 109 ARG A O 1
ATOM 791 N N . GLN A 1 110 ? -8.028 -5.830 23.848 1.00 61.50 110 GLN A N 1
ATOM 792 C CA . GLN A 1 110 ? -8.827 -6.007 22.626 1.00 61.50 110 GLN A CA 1
ATOM 793 C C . GLN A 1 110 ? -8.304 -5.158 21.462 1.00 61.50 110 GLN A C 1
ATOM 795 O O . GLN A 1 110 ? -8.280 -5.632 20.331 1.00 61.50 110 GLN A O 1
ATOM 800 N N . ILE A 1 111 ? -7.771 -3.972 21.755 1.00 64.56 111 ILE A N 1
ATOM 801 C CA . ILE A 1 111 ? -7.254 -3.025 20.760 1.00 64.56 111 ILE A CA 1
ATOM 802 C C . ILE A 1 111 ? -6.070 -3.618 20.006 1.00 64.56 111 ILE A C 1
ATOM 804 O O . ILE A 1 111 ? -6.083 -3.691 18.784 1.00 64.56 111 ILE A O 1
ATOM 808 N N . ARG A 1 112 ? -5.068 -4.133 20.731 1.00 69.25 112 ARG A N 1
ATOM 809 C CA . ARG A 1 112 ? -3.886 -4.751 20.107 1.00 69.25 112 ARG A CA 1
ATOM 810 C C . ARG A 1 112 ? -4.251 -5.922 19.195 1.00 69.25 112 ARG A C 1
ATOM 812 O O . ARG A 1 112 ? -3.614 -6.106 18.165 1.00 69.25 112 ARG A O 1
ATOM 819 N N . ARG A 1 113 ? -5.265 -6.714 19.564 1.00 68.75 113 ARG A N 1
ATOM 820 C CA . ARG A 1 113 ? -5.746 -7.823 18.725 1.00 68.75 113 ARG A CA 1
ATOM 821 C C . ARG A 1 113 ? -6.519 -7.328 17.503 1.00 68.75 113 ARG A C 1
ATOM 823 O O . ARG A 1 113 ? -6.348 -7.904 16.436 1.00 68.75 113 ARG A O 1
ATOM 830 N N . ALA A 1 114 ? -7.315 -6.270 17.643 1.00 68.19 114 ALA A N 1
ATOM 831 C CA . ALA A 1 114 ? -8.025 -5.650 16.529 1.00 68.19 114 ALA A CA 1
ATOM 832 C C . ALA A 1 114 ? -7.052 -5.034 15.511 1.00 68.19 114 ALA A C 1
ATOM 834 O O . ALA A 1 114 ? -7.146 -5.351 14.331 1.00 68.19 114 ALA A O 1
ATOM 835 N N . VAL A 1 115 ? -6.056 -4.269 15.972 1.00 71.75 115 VAL A N 1
ATOM 836 C CA . VAL A 1 115 ? -5.020 -3.665 15.114 1.00 71.75 115 VAL A CA 1
ATOM 837 C C . VAL A 1 115 ? -4.211 -4.737 14.383 1.00 71.75 115 VAL A C 1
ATOM 839 O O . VAL A 1 115 ? -3.983 -4.618 13.185 1.00 71.75 115 VAL A O 1
ATOM 842 N N . ALA A 1 116 ? -3.827 -5.822 15.066 1.00 73.44 116 ALA A N 1
ATOM 843 C CA . ALA A 1 116 ? -3.128 -6.933 14.419 1.00 73.44 116 ALA A CA 1
ATOM 844 C C . ALA A 1 116 ? -3.991 -7.622 13.345 1.00 73.44 116 ALA A C 1
ATOM 846 O O . ALA A 1 116 ? -3.501 -7.912 12.257 1.00 73.44 116 ALA A O 1
ATOM 847 N N . ALA A 1 117 ? -5.280 -7.853 13.618 1.00 71.31 117 ALA A N 1
ATOM 848 C CA . ALA A 1 117 ? -6.201 -8.433 12.641 1.00 71.31 117 ALA A CA 1
ATOM 849 C C . ALA A 1 117 ? -6.452 -7.497 11.444 1.00 71.31 117 ALA A C 1
ATOM 851 O O . ALA A 1 117 ? -6.520 -7.966 10.310 1.00 71.31 117 ALA A O 1
ATOM 852 N N . GLN A 1 118 ? -6.543 -6.185 11.680 1.00 73.56 118 GLN A N 1
ATOM 853 C CA . GLN A 1 118 ? -6.655 -5.162 10.635 1.00 73.56 118 GLN A CA 1
ATOM 854 C C . GLN A 1 118 ? -5.412 -5.118 9.754 1.00 73.56 118 GLN A C 1
ATOM 856 O O . GLN A 1 118 ? -5.529 -5.166 8.534 1.00 73.56 118 GLN A O 1
ATOM 861 N N . ALA A 1 119 ? -4.228 -5.071 10.368 1.00 78.38 119 ALA A N 1
ATOM 862 C CA . ALA A 1 119 ? -2.963 -5.042 9.650 1.00 78.38 119 ALA A CA 1
ATOM 863 C C . ALA A 1 119 ? -2.813 -6.275 8.752 1.00 78.38 119 ALA A C 1
ATOM 865 O O . ALA A 1 119 ? -2.511 -6.125 7.574 1.00 78.38 119 ALA A O 1
ATOM 866 N N . LEU A 1 120 ? -3.101 -7.471 9.279 1.00 78.62 120 LEU A N 1
ATOM 867 C CA . LEU A 1 120 ? -3.049 -8.717 8.510 1.00 78.62 120 LEU A CA 1
ATOM 868 C C . LEU A 1 120 ? -4.037 -8.726 7.341 1.00 78.62 120 LEU A C 1
ATOM 870 O O . LEU A 1 120 ? -3.695 -9.134 6.237 1.00 78.62 120 LEU A O 1
ATOM 874 N N . ALA A 1 121 ? -5.268 -8.279 7.562 1.00 77.38 121 ALA A N 1
ATOM 875 C CA . ALA A 1 121 ? -6.278 -8.312 6.517 1.00 77.38 121 ALA A CA 1
ATOM 876 C C . ALA A 1 121 ? -6.112 -7.213 5.459 1.00 77.38 121 ALA A C 1
ATOM 878 O O . ALA A 1 121 ? -6.566 -7.402 4.336 1.00 77.38 121 ALA A O 1
ATOM 879 N N . ALA A 1 122 ? -5.482 -6.085 5.796 1.00 80.38 122 ALA A N 1
ATOM 880 C CA . ALA A 1 122 ? -5.141 -5.035 4.839 1.00 80.38 122 ALA A CA 1
ATOM 881 C C . ALA A 1 122 ? -3.868 -5.372 4.044 1.00 80.38 122 ALA A C 1
ATOM 883 O O . ALA A 1 122 ? -3.806 -5.090 2.848 1.00 80.38 122 ALA A O 1
ATOM 884 N N . SER A 1 123 ? -2.867 -5.998 4.675 1.00 81.12 123 SER A N 1
ATOM 885 C CA . SER A 1 123 ? -1.590 -6.308 4.022 1.00 81.12 123 SER A CA 1
ATOM 886 C C . SER A 1 123 ? -1.682 -7.474 3.042 1.00 81.12 123 SER A C 1
ATOM 888 O O . SER A 1 123 ? -1.044 -7.416 1.999 1.00 81.12 123 SER A O 1
ATOM 890 N N . LEU A 1 124 ? -2.494 -8.498 3.323 1.00 84.75 124 LEU A N 1
ATOM 891 C CA . LEU A 1 124 ? -2.676 -9.652 2.432 1.00 84.75 124 LEU A CA 1
ATOM 892 C C . LEU A 1 124 ? -3.112 -9.274 1.000 1.00 84.75 124 LEU A C 1
ATOM 894 O O . LEU A 1 124 ? -2.412 -9.650 0.059 1.00 84.75 124 LEU A O 1
ATOM 898 N N . PRO A 1 125 ? -4.220 -8.534 0.787 1.00 83.25 125 PRO A N 1
ATOM 899 C CA . PRO A 1 125 ? -4.640 -8.146 -0.556 1.00 83.25 125 PRO A CA 1
ATOM 900 C C . PRO A 1 125 ? -3.669 -7.149 -1.197 1.00 83.25 125 PRO A C 1
ATOM 902 O O . PRO A 1 125 ? -3.408 -7.251 -2.389 1.00 83.25 125 PRO A O 1
ATOM 905 N N . ALA A 1 126 ? -3.089 -6.225 -0.424 1.00 83.62 126 ALA A N 1
ATOM 906 C CA . ALA A 1 126 ? -2.099 -5.280 -0.937 1.00 83.62 126 ALA A CA 1
ATOM 907 C C . ALA A 1 126 ? -0.820 -5.980 -1.423 1.00 83.62 126 ALA A C 1
ATOM 909 O O . ALA A 1 126 ? -0.307 -5.647 -2.488 1.00 83.62 126 ALA A O 1
ATOM 910 N N . ALA A 1 127 ? -0.341 -6.986 -0.688 1.00 84.75 127 ALA A N 1
ATOM 911 C CA . ALA A 1 127 ? 0.802 -7.801 -1.084 1.00 84.75 127 ALA A CA 1
ATOM 912 C C . ALA A 1 127 ? 0.500 -8.626 -2.341 1.00 84.75 127 ALA A C 1
ATOM 914 O O . ALA A 1 127 ? 1.337 -8.688 -3.234 1.00 84.75 127 ALA A O 1
ATOM 915 N N . LEU A 1 128 ? -0.702 -9.205 -2.442 1.00 87.62 128 LEU A N 1
ATOM 916 C CA . LEU A 1 128 ? -1.158 -9.897 -3.652 1.00 87.62 128 LEU A CA 1
ATOM 917 C C . LEU A 1 128 ? -1.177 -8.964 -4.865 1.00 87.62 128 LEU A C 1
ATOM 919 O O . LEU A 1 128 ? -0.645 -9.317 -5.911 1.00 87.62 128 LEU A O 1
ATOM 923 N N . VAL A 1 129 ? -1.749 -7.767 -4.721 1.00 87.19 129 VAL A N 1
ATOM 924 C CA . VAL A 1 129 ? -1.801 -6.773 -5.801 1.00 87.19 129 VAL A CA 1
ATOM 925 C C . VAL A 1 129 ? -0.400 -6.318 -6.198 1.00 87.19 129 VAL A C 1
ATOM 927 O O . VAL A 1 129 ? -0.092 -6.306 -7.383 1.00 87.19 129 VAL A O 1
ATOM 930 N N . GLY A 1 130 ? 0.467 -6.002 -5.233 1.00 82.88 130 GLY A N 1
ATOM 931 C CA . GLY A 1 130 ? 1.849 -5.614 -5.518 1.00 82.88 130 GLY A CA 1
ATOM 932 C C . GLY A 1 130 ? 2.650 -6.727 -6.195 1.00 82.88 130 GLY A C 1
ATOM 933 O O . GLY A 1 130 ? 3.391 -6.464 -7.133 1.00 82.88 130 GLY A O 1
ATOM 934 N N . PHE A 1 131 ? 2.462 -7.980 -5.777 1.00 85.50 131 PHE A N 1
ATOM 935 C CA . PHE A 1 131 ? 3.112 -9.129 -6.406 1.00 85.50 131 PHE A CA 1
ATOM 936 C C . PHE A 1 131 ? 2.641 -9.339 -7.848 1.00 85.50 131 PHE A C 1
ATOM 938 O O . PHE A 1 131 ? 3.463 -9.538 -8.735 1.00 85.50 131 PHE A O 1
ATOM 945 N N . VAL A 1 132 ? 1.330 -9.264 -8.097 1.00 85.12 132 VAL A N 1
ATOM 946 C CA . VAL A 1 132 ? 0.770 -9.417 -9.448 1.00 85.12 132 VAL A CA 1
ATOM 947 C C . VAL A 1 132 ? 1.192 -8.265 -10.358 1.00 85.12 132 VAL A C 1
ATOM 949 O O . VAL A 1 132 ? 1.507 -8.506 -11.512 1.00 85.12 132 VAL A O 1
ATOM 952 N N . LEU A 1 133 ? 1.211 -7.027 -9.862 1.00 83.00 133 LEU A N 1
ATOM 953 C CA . LEU A 1 133 ? 1.572 -5.862 -10.673 1.00 83.00 133 LEU A CA 1
ATOM 954 C C . LEU A 1 133 ? 3.082 -5.714 -10.888 1.00 83.00 133 LEU A C 1
ATOM 956 O O . LEU A 1 133 ? 3.485 -5.216 -11.928 1.00 83.00 133 LEU A O 1
ATOM 960 N N . GLY A 1 134 ? 3.909 -6.094 -9.912 1.00 73.88 134 GLY A N 1
ATOM 961 C CA . GLY A 1 134 ? 5.368 -5.997 -10.009 1.00 73.88 134 GLY A CA 1
ATOM 962 C C . GLY A 1 134 ? 6.045 -7.233 -10.608 1.00 73.88 134 GLY A C 1
ATOM 963 O O . GLY A 1 134 ? 7.215 -7.161 -10.970 1.00 73.88 134 GLY A O 1
ATOM 964 N N . GLY A 1 135 ? 5.343 -8.368 -10.668 1.00 68.12 135 GLY A N 1
ATOM 965 C CA . GLY A 1 135 ? 5.829 -9.613 -11.269 1.00 68.12 135 GLY A CA 1
ATOM 966 C C . GLY A 1 135 ? 5.492 -9.788 -12.755 1.00 68.12 135 GLY A C 1
ATOM 967 O O . GLY A 1 135 ? 5.862 -10.817 -13.318 1.00 68.12 135 GLY A O 1
ATOM 968 N N . VAL A 1 136 ? 4.778 -8.831 -13.359 1.00 54.41 136 VAL A N 1
ATOM 969 C CA . VAL A 1 136 ? 4.433 -8.760 -14.794 1.00 54.41 136 VAL A CA 1
ATOM 970 C C . VAL A 1 136 ? 5.349 -7.757 -15.480 1.00 54.41 136 VAL A C 1
ATOM 972 O O . VAL A 1 136 ? 5.776 -8.059 -16.614 1.00 54.41 136 VAL A O 1
#

pLDDT: mean 75.54, std 13.06, range [46.12, 95.69]

Radius of gyration: 21.66 Å; chains: 1; bounding box: 41×38×65 Å

Secondary structure (DSSP, 8-state):
--TTHHHHHHHHHHHTHHHHHHHHHHHHHHHHHHHHHHHHHHHHHHGGGT--HHHHHHHHHTTHHHHHHHHHHHHHHHHHHHHHHHHHHHHHHHHHHHHHHHTTT--THHHHHHHHHHHHHHHHHHHHHHHHHH--

Foldseek 3Di:
DPPPPVVVLVVLCPPDVPLLVQLLVLLQQLLVQLLVLLVQLCCVVVVVVPDDPVVVVVCVVVCSNVVSVVSNVVSNVVSVVSNCVSVVVSVVVVVVVCVVCVVVPDDPPVVVVSVVSSCVVSNVVSVVSNCVSNVD

Sequence (136 aa):
MIHMATGLARAALRAHRPAFVGTAVAALFAATVVSASTMMLGTTSTDRSDVSAAARRQITENGVGDMAVVLLIGSVYMSIFVVVSTMGTAVAQQHRELAMVRSIGARPRQIRRAVAAQALAASLPAALVGFVLGGV